Protein AF-A0A7C4SZE8-F1 (afdb_monomer_lite)

Radius of gyration: 29.41 Å; chains: 1; bounding box: 43×43×90 Å

Secondary structure (DSSP, 8-state):
--TTHHHHHHHHHHHTS------S--HHHHHHHHHHHHHHHHHHHHHHT----PPPPBS-TTSTTBPP--GGGPPP-----TT--TT-

pLDDT: mean 87.02, std 14.68, range [56.88, 98.69]

Structure (mmCIF, N/CA/C/O backbone):
data_AF-A0A7C4SZE8-F1
#
_entry.id   AF-A0A7C4SZE8-F1
#
loop_
_atom_site.group_PDB
_atom_site.id
_atom_site.type_symbol
_atom_site.label_atom_id
_atom_site.label_alt_id
_atom_site.label_comp_id
_atom_site.label_asym_id
_atom_site.label_entity_id
_atom_site.label_seq_id
_atom_site.pdbx_PDB_ins_code
_atom_site.Cartn_x
_atom_site.Cartn_y
_atom_site.Cartn_z
_atom_site.occupancy
_atom_site.B_iso_or_equiv
_atom_site.auth_seq_id
_atom_site.auth_comp_id
_atom_site.auth_asym_id
_atom_site.auth_atom_id
_atom_site.pdbx_PDB_model_num
ATOM 1 N N . MET A 1 1 ? -19.823 26.119 65.552 1.00 56.88 1 MET A N 1
ATOM 2 C CA . MET A 1 1 ? -19.573 24.726 65.120 1.00 56.88 1 MET A CA 1
ATOM 3 C C . MET A 1 1 ? -19.862 24.530 63.617 1.00 56.88 1 MET A C 1
ATOM 5 O O . MET A 1 1 ? -20.362 23.488 63.235 1.00 56.88 1 MET A O 1
ATOM 9 N N . ASN A 1 2 ? -19.546 25.505 62.739 1.00 57.50 2 ASN A N 1
ATOM 10 C CA . ASN A 1 2 ? -19.967 25.487 61.315 1.00 57.50 2 ASN A CA 1
ATOM 11 C C . ASN A 1 2 ? -18.826 25.743 60.307 1.00 57.50 2 ASN A C 1
ATOM 13 O O . ASN A 1 2 ? -19.063 25.775 59.101 1.00 57.50 2 ASN A O 1
ATOM 17 N N . THR A 1 3 ? -17.590 25.938 60.768 1.00 58.66 3 THR A N 1
ATOM 18 C CA . THR A 1 3 ? -16.433 26.256 59.911 1.00 58.66 3 THR A CA 1
ATOM 19 C C . THR A 1 3 ? -15.813 25.022 59.248 1.00 58.66 3 THR A C 1
ATOM 21 O O . THR A 1 3 ? -15.260 25.147 58.163 1.00 58.66 3 THR A O 1
ATOM 24 N N . PHE A 1 4 ? -15.988 23.828 59.825 1.00 60.38 4 PHE A N 1
ATOM 25 C CA . PHE A 1 4 ? -15.480 22.561 59.271 1.00 60.38 4 PHE A CA 1
ATOM 26 C C . PHE A 1 4 ? -16.464 21.838 58.330 1.00 60.38 4 PHE A C 1
ATOM 28 O O . PHE A 1 4 ? -16.057 20.970 57.567 1.00 60.38 4 PHE A O 1
ATOM 35 N N . ILE A 1 5 ? -17.746 22.224 58.326 1.00 60.97 5 ILE A N 1
ATOM 36 C CA . ILE A 1 5 ? -18.795 21.585 57.505 1.00 60.97 5 ILE A CA 1
ATOM 37 C C . ILE A 1 5 ? -18.736 22.074 56.044 1.00 60.97 5 ILE A C 1
ATOM 39 O O . ILE A 1 5 ? -18.947 21.302 55.114 1.00 60.97 5 ILE A O 1
ATOM 43 N N . LYS A 1 6 ? -18.383 23.346 55.822 1.00 59.25 6 LYS A N 1
ATOM 44 C CA . LYS A 1 6 ? -18.262 23.948 54.483 1.00 59.25 6 LYS A CA 1
ATOM 45 C C . LYS A 1 6 ? -17.192 23.297 53.586 1.00 59.25 6 LYS A C 1
ATOM 47 O O . LYS A 1 6 ? -17.535 22.966 52.455 1.00 59.25 6 LYS A O 1
ATOM 52 N N . PRO A 1 7 ? -15.938 23.067 54.032 1.00 61.56 7 PRO A N 1
ATOM 53 C CA . PRO A 1 7 ? -14.942 22.399 53.191 1.00 61.56 7 PRO A CA 1
ATOM 54 C C . PRO A 1 7 ? -15.300 20.930 52.926 1.00 61.56 7 PRO A C 1
ATOM 56 O O . PRO A 1 7 ? -15.056 20.446 51.828 1.00 61.56 7 PRO A O 1
ATOM 59 N N . ALA A 1 8 ? -15.948 20.244 53.875 1.00 66.81 8 ALA A N 1
ATOM 60 C CA . ALA A 1 8 ? -16.404 18.865 53.690 1.00 66.81 8 ALA A CA 1
ATOM 61 C C . ALA A 1 8 ? -17.497 18.741 52.611 1.00 66.81 8 ALA A C 1
ATOM 63 O O . ALA A 1 8 ? -17.450 17.818 51.802 1.00 66.81 8 ALA A O 1
ATOM 64 N N . ILE A 1 9 ? -18.433 19.699 52.547 1.00 69.69 9 ILE A N 1
ATOM 65 C CA . ILE A 1 9 ? -19.449 19.771 51.481 1.00 69.69 9 ILE A CA 1
ATOM 66 C C . ILE A 1 9 ? -18.809 20.099 50.124 1.00 69.69 9 ILE A C 1
ATOM 68 O O . ILE A 1 9 ? -19.207 19.543 49.109 1.00 69.69 9 ILE A O 1
ATOM 72 N N . ILE A 1 10 ? -17.799 20.973 50.086 1.00 67.19 10 ILE A N 1
ATOM 73 C CA . ILE A 1 10 ? -17.100 21.311 48.835 1.00 67.19 10 ILE A CA 1
ATOM 74 C C . ILE A 1 10 ? -16.300 20.108 48.310 1.00 67.19 10 ILE A C 1
ATOM 76 O O . ILE A 1 10 ? -16.310 19.841 47.112 1.00 67.19 10 ILE A O 1
ATOM 80 N N . ILE A 1 11 ? -15.654 19.342 49.194 1.00 69.56 11 ILE A N 1
ATOM 81 C CA . ILE A 1 11 ? -14.913 18.130 48.816 1.00 69.56 11 ILE A CA 1
ATOM 82 C C . ILE A 1 11 ? -15.869 17.024 48.348 1.00 69.56 11 ILE A C 1
ATOM 84 O O . ILE A 1 11 ? -15.588 16.377 47.339 1.00 69.56 11 ILE A O 1
ATOM 88 N N . SER A 1 12 ? -17.013 16.827 49.018 1.00 64.19 12 SER A N 1
ATOM 89 C CA . SER A 1 12 ? -18.006 15.836 48.579 1.00 64.19 12 SER A CA 1
ATOM 90 C C . SER A 1 12 ? -18.668 16.219 47.253 1.00 64.19 12 SER A C 1
ATOM 92 O O . SER A 1 12 ? -18.942 15.343 46.436 1.00 64.19 12 SER A O 1
ATOM 94 N N . LEU A 1 13 ? -18.855 17.518 46.997 1.00 63.19 13 LEU A N 1
ATOM 95 C CA . LEU A 1 13 ? -19.379 18.025 45.731 1.00 63.19 13 LEU A CA 1
ATOM 96 C C . LEU A 1 13 ? -18.360 17.881 44.588 1.00 63.19 13 LEU A C 1
ATOM 98 O O . LEU A 1 13 ? -18.746 17.497 43.489 1.00 63.19 13 LEU A O 1
ATOM 102 N N . SER A 1 14 ? -17.065 18.103 44.844 1.00 62.69 14 SER A N 1
ATOM 103 C CA . SER A 1 14 ? -16.003 17.871 43.849 1.00 62.69 14 SER A CA 1
ATOM 104 C C . SER A 1 14 ? -15.838 16.394 43.478 1.00 62.69 14 SER A C 1
ATOM 106 O O . SER A 1 14 ? -15.597 16.091 42.311 1.00 62.69 14 SER A O 1
ATOM 108 N N . LEU A 1 15 ? -16.009 15.465 44.427 1.00 60.47 15 LEU A N 1
ATOM 109 C CA . LEU A 1 15 ? -15.973 14.023 44.139 1.00 60.47 15 LEU A CA 1
ATOM 110 C C . LEU A 1 15 ? -17.173 13.544 43.304 1.00 60.47 15 LEU A C 1
ATOM 112 O O . LEU A 1 15 ? -17.081 12.517 42.638 1.00 60.47 15 LEU A O 1
ATOM 116 N N . LEU A 1 16 ? -18.289 14.279 43.318 1.00 59.00 16 LEU A N 1
ATOM 117 C CA . LEU A 1 16 ? -19.496 13.923 42.569 1.00 59.00 16 LEU A CA 1
ATOM 118 C C . LEU A 1 16 ? -19.414 14.291 41.074 1.00 59.00 16 LEU A C 1
ATOM 120 O O . LEU A 1 16 ? -20.239 13.828 40.290 1.00 59.00 16 LEU A O 1
ATOM 124 N N . VAL A 1 17 ? -18.444 15.123 40.671 1.00 59.16 17 VAL A N 1
ATOM 125 C CA . VAL A 1 17 ? -18.367 15.715 39.317 1.00 59.16 17 VAL A CA 1
ATOM 126 C C . VAL A 1 17 ? -17.265 15.088 38.450 1.00 59.16 17 VAL A C 1
ATOM 128 O O . VAL A 1 17 ? -17.194 15.347 37.248 1.00 59.16 17 VAL A O 1
ATOM 131 N N . THR A 1 18 ? -16.430 14.196 38.987 1.00 60.69 18 THR A N 1
ATOM 132 C CA . THR A 1 18 ? -15.410 13.502 38.185 1.00 60.69 18 THR A CA 1
ATOM 133 C C . THR A 1 18 ? -16.031 12.356 37.386 1.00 60.69 18 THR A C 1
ATOM 135 O O . THR A 1 18 ? -15.961 11.192 37.775 1.00 60.69 18 THR A O 1
ATOM 138 N N . SER A 1 19 ? -16.651 12.685 36.253 1.00 62.38 19 SER A N 1
ATOM 139 C CA . SER A 1 19 ? -16.999 11.695 35.229 1.00 62.38 19 SER A CA 1
ATOM 140 C C . SER A 1 19 ? -15.714 11.202 34.549 1.00 62.38 19 SER A C 1
ATOM 142 O O . SER A 1 19 ? -14.909 12.037 34.127 1.00 62.38 19 SER A O 1
ATOM 144 N N . PRO A 1 20 ? -15.480 9.883 34.418 1.00 65.62 20 PRO A N 1
ATOM 145 C CA . PRO A 1 20 ? -14.342 9.383 33.660 1.00 65.62 20 PRO A CA 1
ATOM 146 C C . PRO A 1 20 ? -14.511 9.759 32.183 1.00 65.62 20 PRO A C 1
ATOM 148 O O . PRO A 1 20 ? -15.442 9.316 31.511 1.00 65.62 20 PRO A O 1
ATOM 151 N N . VAL A 1 21 ? -13.609 10.596 31.670 1.00 66.88 21 VAL A N 1
ATOM 152 C CA . VAL A 1 21 ? -13.523 10.899 30.239 1.00 66.88 21 VAL A CA 1
ATOM 153 C C . VAL A 1 21 ? -12.874 9.701 29.549 1.00 66.88 21 VAL A C 1
ATOM 155 O O . VAL A 1 21 ? -11.655 9.535 29.576 1.00 66.88 21 VAL A O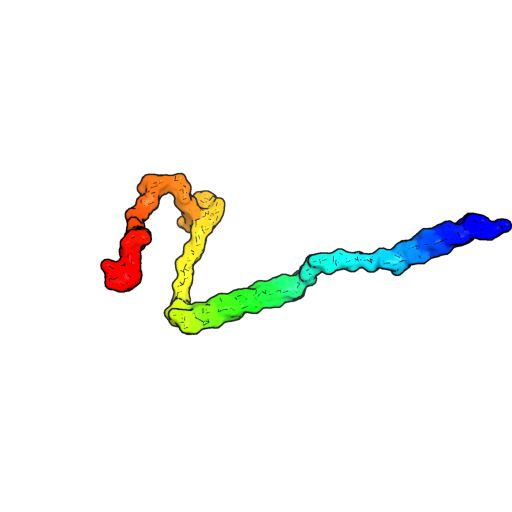 1
ATOM 158 N N . PHE A 1 22 ? -13.685 8.846 28.930 1.00 68.50 22 PHE A N 1
ATOM 159 C CA . PHE A 1 22 ? -13.187 7.804 28.036 1.00 68.50 22 PHE A CA 1
ATOM 160 C C . PHE A 1 22 ? -12.813 8.444 26.694 1.00 68.50 22 PHE A C 1
ATOM 162 O O . PHE A 1 22 ? -13.651 8.626 25.819 1.00 68.50 22 PHE A O 1
ATOM 169 N N . ALA A 1 23 ? -11.542 8.814 26.535 1.00 71.56 23 ALA A N 1
ATOM 170 C CA . ALA A 1 23 ? -11.015 9.378 25.287 1.00 71.56 23 ALA A CA 1
ATOM 171 C C . ALA A 1 23 ? -10.798 8.323 24.180 1.00 71.56 23 ALA A C 1
ATOM 173 O O . ALA A 1 23 ? -10.432 8.668 23.060 1.00 71.56 23 ALA A O 1
ATOM 174 N N . GLN A 1 24 ? -10.985 7.034 24.485 1.00 78.19 24 GLN A N 1
ATOM 175 C CA . GLN A 1 24 ? -10.758 5.938 23.548 1.00 78.19 24 GLN A CA 1
ATOM 176 C C . GLN A 1 24 ? -12.080 5.328 23.081 1.00 78.19 24 GLN A C 1
ATOM 178 O O . GLN A 1 24 ? -12.955 5.047 23.897 1.00 78.19 24 GLN A O 1
ATOM 183 N N . ALA A 1 25 ? -12.178 5.055 21.777 1.00 82.56 25 ALA A N 1
ATOM 184 C CA . ALA A 1 25 ? -13.296 4.323 21.188 1.00 82.56 25 ALA A CA 1
ATOM 185 C C . ALA A 1 25 ? -13.505 2.975 21.895 1.00 82.56 25 ALA A C 1
ATOM 187 O O . ALA A 1 25 ? -12.520 2.307 22.258 1.00 82.56 25 ALA A O 1
ATOM 188 N N . SER A 1 26 ? -14.770 2.581 22.068 1.00 90.69 26 SER A N 1
ATOM 189 C CA . SER A 1 26 ? -15.123 1.303 22.684 1.00 90.69 26 SER A CA 1
ATOM 190 C C . SER A 1 26 ? -14.613 0.133 21.837 1.00 90.69 26 SER A C 1
ATOM 192 O O . SER A 1 26 ? -14.302 0.289 20.654 1.00 90.69 26 SER A O 1
ATOM 194 N N . GLN A 1 27 ? -14.518 -1.061 22.422 1.00 91.81 27 GLN A N 1
ATOM 195 C CA . GLN A 1 27 ? -14.150 -2.256 21.659 1.00 91.81 27 GLN A CA 1
ATOM 196 C C . GLN A 1 27 ? -15.116 -2.495 20.486 1.00 91.81 27 GLN A C 1
ATOM 198 O O . GLN A 1 27 ? -14.666 -2.747 19.371 1.00 91.81 27 GLN A O 1
ATOM 203 N N . GLN A 1 28 ? -16.418 -2.317 20.721 1.00 93.44 28 GLN A N 1
ATOM 204 C CA . GLN A 1 28 ? -17.451 -2.440 19.696 1.00 93.44 28 GLN A CA 1
ATOM 205 C C . GLN A 1 28 ? -17.239 -1.446 18.544 1.00 93.44 28 GLN A C 1
ATOM 207 O O . GLN A 1 28 ? -17.366 -1.815 17.378 1.00 93.44 28 GLN A O 1
ATOM 212 N N . ASP A 1 29 ? -16.871 -0.200 18.849 1.00 94.56 29 ASP A N 1
ATOM 213 C CA . ASP A 1 29 ? -16.590 0.802 17.815 1.00 94.56 29 ASP A CA 1
ATOM 214 C C . ASP A 1 29 ? -15.356 0.428 16.987 1.00 94.56 29 ASP A C 1
ATOM 216 O O . ASP A 1 29 ? -15.367 0.560 15.764 1.00 94.56 29 ASP A O 1
ATOM 220 N N . ARG A 1 30 ? -14.297 -0.083 17.630 1.00 93.81 30 ARG A N 1
ATOM 221 C CA . ARG A 1 30 ? -13.077 -0.536 16.938 1.00 93.81 30 ARG A CA 1
ATOM 222 C C . ARG A 1 30 ? -13.367 -1.711 16.008 1.00 93.81 30 ARG A C 1
ATOM 224 O O . ARG A 1 30 ? -12.912 -1.716 14.868 1.00 93.81 30 ARG A O 1
ATOM 231 N N . GLU A 1 31 ? -14.138 -2.688 16.476 1.00 95.88 31 GLU A N 1
ATOM 232 C CA . GLU A 1 31 ? -14.557 -3.840 15.671 1.00 95.88 31 GLU A CA 1
ATOM 233 C C . GLU A 1 31 ? -15.405 -3.403 14.474 1.00 95.88 31 GLU A C 1
ATOM 235 O O . GLU A 1 31 ? -15.152 -3.840 13.350 1.00 95.88 31 GLU A O 1
ATOM 240 N N . ARG A 1 32 ? -16.338 -2.467 14.683 1.00 96.81 32 ARG A N 1
ATOM 241 C CA . ARG A 1 32 ? -17.139 -1.875 13.608 1.00 96.81 32 ARG A CA 1
ATOM 242 C C . ARG A 1 32 ? -16.270 -1.173 12.560 1.00 96.81 32 ARG A C 1
ATOM 244 O O . ARG A 1 32 ? -16.479 -1.373 11.368 1.00 96.81 32 ARG A O 1
ATOM 251 N N . ILE A 1 33 ? -15.287 -0.376 12.980 1.00 96.50 33 ILE A N 1
ATOM 252 C CA . ILE A 1 33 ? -14.356 0.304 12.061 1.00 96.50 33 ILE A CA 1
ATOM 253 C C . ILE A 1 33 ? -13.529 -0.713 11.261 1.00 96.50 33 ILE A C 1
ATOM 255 O O . ILE A 1 33 ? -13.334 -0.537 10.057 1.00 96.50 33 ILE A O 1
ATOM 259 N N . ASN A 1 34 ? -13.081 -1.798 11.897 1.00 97.38 34 ASN A N 1
ATOM 260 C CA . ASN A 1 34 ? -12.332 -2.856 11.217 1.00 97.38 34 ASN A CA 1
ATOM 261 C C . ASN A 1 34 ? -13.180 -3.563 10.150 1.00 97.38 34 ASN A C 1
ATOM 263 O O . ASN A 1 34 ? -12.676 -3.829 9.061 1.00 97.38 34 ASN A O 1
ATOM 267 N N . GLN A 1 35 ? -14.457 -3.836 10.436 1.00 98.25 35 GLN A N 1
ATOM 268 C CA . GLN A 1 35 ? -15.391 -4.404 9.456 1.00 98.25 35 GLN A CA 1
ATOM 269 C C . GLN A 1 35 ? -15.585 -3.461 8.265 1.00 98.25 35 GLN A C 1
ATOM 271 O O . GLN A 1 35 ? -15.396 -3.876 7.125 1.00 98.25 35 GLN A O 1
ATOM 276 N N . LEU A 1 36 ? -15.853 -2.177 8.526 1.00 98.44 36 LEU A N 1
ATOM 277 C CA . LEU A 1 36 ? -16.012 -1.172 7.470 1.00 98.44 36 LEU A CA 1
ATOM 278 C C . LEU A 1 36 ? -14.751 -1.032 6.607 1.00 98.44 36 LEU A C 1
ATOM 280 O O . LEU A 1 36 ? -14.852 -0.910 5.392 1.00 98.44 36 LEU A O 1
ATOM 284 N N . THR A 1 37 ? -13.563 -1.110 7.210 1.00 98.38 37 THR A N 1
ATOM 285 C CA . THR A 1 37 ? -12.288 -1.101 6.472 1.00 98.38 37 THR A CA 1
ATOM 286 C C . THR A 1 37 ? -12.172 -2.296 5.518 1.00 98.38 37 THR A C 1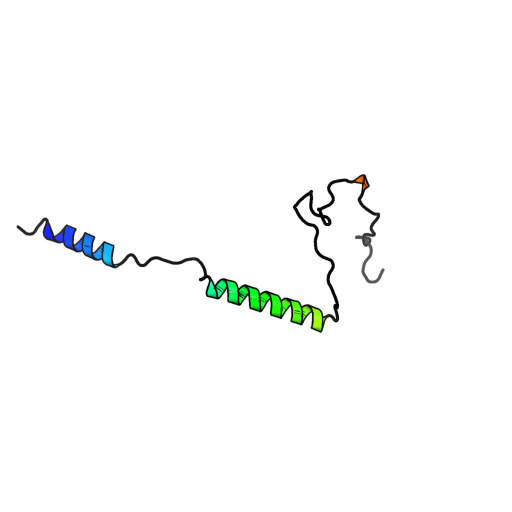
ATOM 288 O O . THR A 1 37 ? -11.692 -2.152 4.395 1.00 98.38 37 THR A O 1
ATOM 291 N N . GLN A 1 38 ? -12.614 -3.484 5.941 1.00 98.19 38 GLN A N 1
ATOM 292 C CA . GLN A 1 38 ? -12.592 -4.682 5.094 1.00 98.19 38 GLN A CA 1
ATOM 293 C C . GLN A 1 38 ? -13.606 -4.589 3.948 1.00 98.19 38 GLN A C 1
ATOM 295 O O . GLN A 1 38 ? -13.296 -4.986 2.823 1.00 98.19 38 GLN A O 1
ATOM 300 N N . GLU A 1 39 ? -14.797 -4.053 4.221 1.00 98.56 39 GLU A N 1
ATOM 301 C CA . GLU A 1 39 ? -15.832 -3.811 3.212 1.00 98.56 39 GLU A CA 1
ATOM 302 C C . GLU A 1 39 ? -15.378 -2.789 2.165 1.00 98.56 39 GLU A C 1
ATOM 304 O O . GLU A 1 39 ? -15.506 -3.047 0.968 1.00 98.56 39 GLU A O 1
ATOM 309 N N . ASP A 1 40 ? -14.792 -1.671 2.600 1.00 98.69 40 ASP A N 1
ATOM 310 C CA . ASP A 1 40 ? -14.247 -0.639 1.714 1.00 98.69 40 ASP A CA 1
ATOM 311 C C . ASP A 1 40 ? -13.117 -1.189 0.833 1.00 98.69 40 ASP A C 1
ATOM 313 O O . ASP A 1 40 ? -13.136 -1.024 -0.388 1.00 98.69 40 ASP A O 1
ATOM 317 N N . HIS A 1 41 ? -12.186 -1.947 1.421 1.00 97.88 41 HIS A N 1
ATOM 318 C CA . HIS A 1 41 ? -11.121 -2.605 0.667 1.00 97.88 41 HIS A CA 1
ATOM 319 C C . HIS A 1 41 ? -11.679 -3.564 -0.395 1.00 97.88 41 HIS A C 1
ATOM 321 O O . HIS A 1 41 ? -11.230 -3.548 -1.542 1.00 97.88 41 HIS A O 1
ATOM 327 N N . LYS A 1 42 ? -12.682 -4.382 -0.049 1.00 98.25 42 LYS A N 1
ATOM 328 C CA . LYS A 1 42 ? -13.335 -5.276 -1.015 1.00 98.25 42 LYS A CA 1
ATOM 329 C C . LYS A 1 42 ? -14.005 -4.490 -2.143 1.00 98.25 42 LYS A C 1
ATOM 331 O O . LYS A 1 42 ? -13.812 -4.819 -3.309 1.00 98.25 42 LYS A O 1
ATOM 336 N N . LEU A 1 43 ? -14.741 -3.432 -1.808 1.00 98.62 43 LEU A N 1
ATOM 337 C CA . LEU A 1 43 ? -15.383 -2.576 -2.801 1.00 98.62 43 LEU A CA 1
ATOM 338 C C . LEU A 1 43 ? -14.358 -1.953 -3.758 1.00 98.62 43 LEU A C 1
ATOM 340 O O . LEU A 1 43 ? -14.613 -1.866 -4.958 1.00 98.62 43 LEU A O 1
ATOM 344 N N . MET A 1 44 ? -13.204 -1.522 -3.246 1.00 98.56 44 MET A N 1
ATOM 345 C CA . MET A 1 44 ? -12.116 -0.984 -4.061 1.00 98.56 44 MET A CA 1
ATOM 346 C C . MET A 1 44 ? -11.557 -2.036 -5.028 1.00 98.56 44 MET A C 1
ATOM 348 O O . MET A 1 44 ? -11.403 -1.740 -6.212 1.00 98.56 44 MET A O 1
ATOM 352 N N . MET A 1 45 ? -11.308 -3.259 -4.548 1.00 98.38 45 MET A N 1
ATOM 353 C CA . MET A 1 45 ? -10.861 -4.387 -5.377 1.00 98.38 45 MET A CA 1
ATOM 354 C C . MET A 1 45 ? -11.844 -4.664 -6.517 1.00 98.38 45 MET A C 1
ATOM 356 O O . MET A 1 45 ? -11.440 -4.710 -7.679 1.00 98.38 45 MET A O 1
ATOM 360 N N . ASP A 1 46 ? -13.138 -4.746 -6.195 1.00 98.50 46 ASP A N 1
ATOM 361 C CA . ASP A 1 46 ? -14.203 -5.009 -7.165 1.00 98.50 46 ASP A CA 1
ATOM 362 C C . ASP A 1 46 ? -14.296 -3.886 -8.214 1.00 98.50 46 ASP A C 1
ATOM 364 O O . ASP A 1 46 ? -14.374 -4.149 -9.414 1.00 98.50 46 ASP A O 1
ATOM 368 N N . LYS A 1 47 ? -14.238 -2.616 -7.785 1.00 98.62 47 LYS A N 1
ATOM 369 C CA . LYS A 1 47 ? -14.318 -1.455 -8.690 1.00 98.62 47 LYS A CA 1
ATOM 370 C C . LYS A 1 47 ? -13.120 -1.323 -9.624 1.00 98.62 47 LYS A C 1
ATOM 372 O O . LYS A 1 47 ? -13.278 -0.809 -10.729 1.00 98.62 47 LYS A O 1
ATOM 377 N N . LEU A 1 48 ? -11.937 -1.735 -9.176 1.00 98.31 48 LEU A N 1
ATOM 378 C CA . LEU A 1 48 ? -10.710 -1.696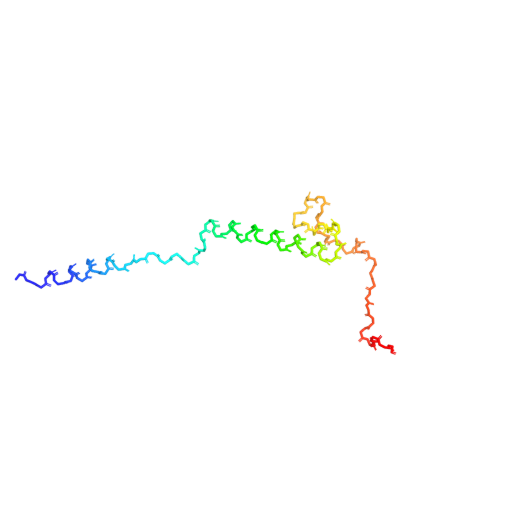 -9.971 1.00 98.31 48 LEU A CA 1
ATOM 379 C C . LEU A 1 48 ? -10.490 -2.982 -10.784 1.00 98.31 48 LEU A C 1
ATOM 381 O O . LEU A 1 48 ? -9.549 -3.034 -11.572 1.00 98.31 48 LEU A O 1
ATOM 385 N N . GLY A 1 49 ? -11.336 -4.005 -10.609 1.00 98.25 49 GLY A N 1
ATOM 386 C CA . GLY A 1 49 ? -11.175 -5.306 -11.262 1.00 98.25 49 GLY A CA 1
ATOM 387 C C . GLY A 1 49 ? -9.936 -6.072 -10.786 1.00 98.25 49 GLY A C 1
ATOM 388 O O . GLY A 1 49 ? -9.313 -6.780 -11.574 1.00 98.25 49 GLY A O 1
ATOM 389 N N . ILE A 1 50 ? -9.540 -5.903 -9.521 1.00 98.12 50 ILE A N 1
ATOM 390 C CA . ILE A 1 50 ? -8.371 -6.569 -8.935 1.00 98.12 50 ILE A CA 1
ATOM 391 C C . ILE A 1 50 ? -8.819 -7.876 -8.276 1.00 98.12 50 ILE A C 1
ATOM 393 O O . ILE A 1 50 ? -9.583 -7.867 -7.317 1.00 98.12 50 ILE A O 1
ATOM 397 N N . GLU A 1 51 ? -8.293 -9.008 -8.746 1.00 97.44 51 GLU A N 1
ATOM 398 C CA . GLU A 1 51 ? -8.622 -10.329 -8.187 1.00 97.44 51 GLU A CA 1
ATOM 399 C C . GLU A 1 51 ? -7.861 -10.638 -6.889 1.00 97.44 51 GLU A C 1
ATOM 401 O O . GLU A 1 51 ? -8.397 -11.239 -5.959 1.00 97.44 51 GLU A O 1
ATOM 406 N N . SER A 1 52 ? -6.586 -10.244 -6.811 1.00 96.69 52 SER A N 1
ATOM 407 C CA . SER A 1 52 ? -5.747 -10.448 -5.628 1.00 96.69 52 SER A CA 1
ATOM 408 C C . SER A 1 52 ? -4.630 -9.410 -5.538 1.00 96.69 52 SER A C 1
ATOM 410 O O . SER A 1 52 ? -4.154 -8.893 -6.548 1.00 96.69 52 SER A O 1
ATOM 412 N N . ILE A 1 53 ? -4.200 -9.109 -4.310 1.00 95.50 53 ILE A N 1
ATOM 413 C CA . ILE A 1 53 ? -3.051 -8.241 -4.029 1.00 95.50 53 ILE A CA 1
ATOM 414 C C . ILE A 1 53 ? -1.917 -9.093 -3.462 1.00 95.50 53 ILE A C 1
ATOM 416 O O . ILE A 1 53 ? -2.127 -9.985 -2.637 1.00 95.50 53 ILE A O 1
ATOM 420 N N . ARG A 1 54 ? -0.686 -8.791 -3.883 1.00 94.31 54 ARG A N 1
ATOM 421 C CA . ARG A 1 54 ? 0.519 -9.397 -3.314 1.00 94.31 54 ARG A CA 1
ATOM 422 C C . ARG A 1 54 ? 0.696 -8.913 -1.873 1.00 94.31 54 ARG A C 1
ATOM 424 O O . ARG A 1 54 ? 0.713 -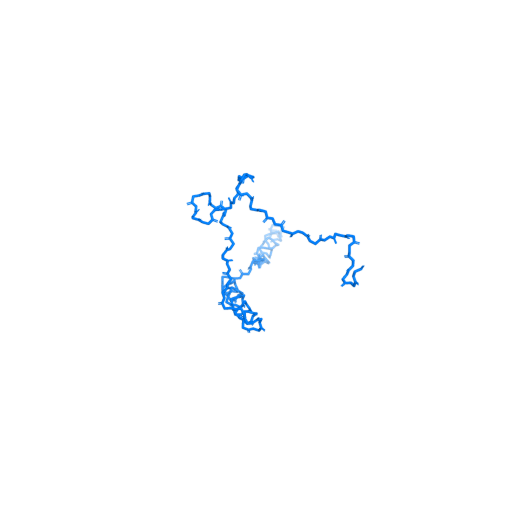7.709 -1.632 1.00 94.31 54 ARG A O 1
ATOM 431 N N . ARG A 1 55 ? 0.847 -9.837 -0.922 1.00 94.50 55 ARG A N 1
ATOM 432 C CA . ARG A 1 55 ? 1.093 -9.491 0.485 1.00 94.50 55 ARG A CA 1
ATOM 433 C C . ARG A 1 55 ? 2.340 -8.606 0.604 1.00 94.50 55 ARG A C 1
ATOM 435 O O . ARG A 1 55 ? 3.344 -8.866 -0.058 1.00 94.50 55 ARG A O 1
ATOM 442 N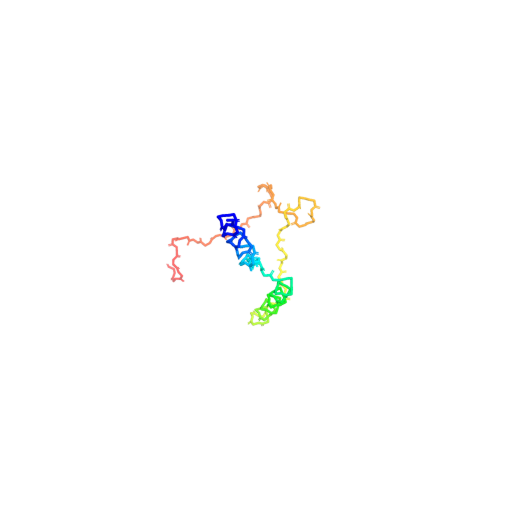 N . GLY A 1 56 ? 2.256 -7.570 1.438 1.00 94.50 56 GLY A N 1
ATOM 443 C CA . GLY A 1 56 ? 3.410 -6.743 1.782 1.00 94.50 56 GLY A CA 1
ATOM 444 C C . GLY A 1 56 ? 4.461 -7.532 2.575 1.00 94.50 56 GLY A C 1
ATOM 445 O O . GLY A 1 56 ? 4.117 -8.531 3.205 1.00 94.50 56 GLY A O 1
ATOM 446 N N . PRO A 1 57 ? 5.731 -7.102 2.560 1.00 96.56 57 PRO A N 1
ATOM 447 C CA . PRO A 1 57 ? 6.786 -7.788 3.292 1.00 96.56 57 PRO A CA 1
ATOM 448 C C . PRO A 1 57 ? 6.551 -7.739 4.808 1.00 96.56 57 PRO A C 1
ATOM 450 O O . PRO A 1 57 ? 6.096 -6.734 5.358 1.00 96.56 57 PRO A O 1
ATOM 453 N N . SER A 1 58 ? 6.903 -8.822 5.490 1.00 97.06 58 SER A N 1
ATOM 454 C CA . SER A 1 58 ? 6.838 -8.944 6.941 1.00 97.06 58 SER A CA 1
ATOM 455 C C . SER A 1 58 ? 8.045 -8.285 7.608 1.00 97.06 58 SER A C 1
ATOM 457 O O . SER A 1 58 ? 9.185 -8.440 7.171 1.00 97.06 58 SER A O 1
ATOM 459 N N . GLY A 1 59 ? 7.809 -7.595 8.726 1.00 96.19 59 GLY A N 1
ATOM 460 C CA . GLY A 1 59 ? 8.880 -7.091 9.591 1.00 96.19 59 GLY A CA 1
ATOM 461 C C . GLY A 1 59 ? 9.561 -8.180 10.427 1.00 96.19 59 GLY A C 1
ATOM 462 O O . GLY A 1 59 ? 10.563 -7.905 11.079 1.00 96.19 59 GLY A O 1
ATOM 463 N N . ASN A 1 60 ? 9.029 -9.408 10.435 1.00 96.50 60 ASN A N 1
ATOM 464 C CA . ASN A 1 60 ? 9.666 -10.546 11.088 1.00 96.50 60 ASN A CA 1
ATOM 465 C C . ASN A 1 60 ? 10.731 -11.151 10.151 1.00 96.50 60 ASN A C 1
ATOM 467 O O . ASN A 1 60 ? 10.353 -11.722 9.128 1.00 96.50 60 ASN A O 1
ATOM 471 N N . PRO A 1 61 ? 12.030 -11.126 10.509 1.00 95.00 61 PRO A N 1
ATOM 472 C CA . PRO A 1 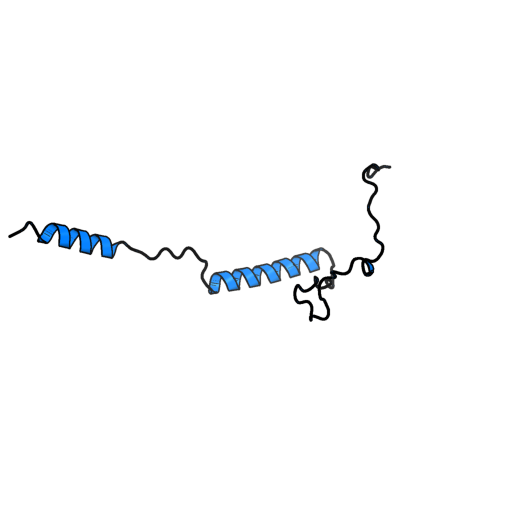61 ? 13.102 -11.653 9.659 1.00 95.00 61 PRO A CA 1
ATOM 473 C C . PRO A 1 61 ? 13.022 -13.162 9.395 1.00 95.00 61 PRO A C 1
ATOM 475 O O . PRO A 1 61 ? 13.634 -13.647 8.451 1.00 95.00 61 PRO A O 1
ATOM 478 N N . GLN A 1 62 ? 12.292 -13.904 10.232 1.00 95.94 62 GLN A N 1
ATOM 479 C CA . GLN A 1 62 ? 12.110 -15.352 10.094 1.00 95.94 62 GLN A CA 1
ATOM 480 C C . GLN A 1 62 ? 10.849 -15.724 9.306 1.00 95.94 62 GLN A C 1
ATOM 482 O O . GLN A 1 62 ? 10.563 -16.907 9.118 1.00 95.94 62 GLN A O 1
ATOM 487 N N . ALA A 1 63 ? 10.052 -14.737 8.888 1.00 96.69 63 ALA A N 1
ATOM 488 C CA . ALA A 1 63 ? 8.882 -14.992 8.067 1.00 96.69 63 ALA A CA 1
ATOM 489 C C . ALA A 1 63 ? 9.301 -15.323 6.622 1.00 96.69 63 ALA A C 1
ATOM 491 O O . ALA A 1 63 ? 10.289 -14.782 6.126 1.00 96.69 63 ALA A O 1
ATOM 492 N N . PRO A 1 64 ? 8.547 -16.179 5.910 1.00 95.00 64 PRO A N 1
ATOM 493 C CA . PRO A 1 64 ? 8.846 -16.513 4.515 1.00 95.00 64 PRO A CA 1
ATOM 494 C C . PRO A 1 64 ? 8.789 -15.295 3.575 1.00 95.00 64 PRO A C 1
ATOM 496 O O . PRO A 1 64 ? 9.407 -15.307 2.517 1.00 95.00 64 PRO A O 1
ATOM 499 N N . ASP A 1 65 ? 8.059 -14.250 3.961 1.00 95.06 65 ASP A N 1
ATOM 500 C CA . ASP A 1 65 ? 7.911 -12.969 3.274 1.00 95.06 65 ASP A CA 1
ATOM 501 C C . ASP A 1 65 ? 8.668 -11.831 3.984 1.00 95.06 65 ASP A C 1
ATOM 503 O O . ASP A 1 65 ? 8.262 -10.673 3.897 1.00 95.06 65 ASP A O 1
ATOM 507 N N . ALA A 1 66 ? 9.745 -12.143 4.714 1.00 96.88 66 ALA A N 1
ATOM 508 C CA . ALA A 1 66 ? 10.568 -11.146 5.394 1.00 96.88 66 ALA A CA 1
ATOM 509 C C . ALA A 1 66 ? 11.025 -10.023 4.447 1.00 96.88 66 ALA A C 1
ATOM 511 O O . ALA A 1 66 ? 11.414 -10.261 3.299 1.00 96.88 66 ALA A O 1
ATOM 512 N N . ALA A 1 67 ? 11.011 -8.788 4.950 1.00 97.19 67 ALA A N 1
ATOM 513 C CA . ALA A 1 67 ? 11.552 -7.640 4.236 1.00 97.19 67 ALA A CA 1
ATOM 514 C C . ALA A 1 67 ? 13.028 -7.868 3.873 1.00 97.19 67 ALA A C 1
ATOM 516 O O . ALA A 1 67 ? 13.833 -8.280 4.710 1.00 97.19 67 ALA A O 1
ATOM 517 N N . ASN A 1 68 ? 13.387 -7.581 2.620 1.00 95.56 68 ASN A N 1
ATOM 518 C CA . ASN A 1 68 ? 14.770 -7.689 2.176 1.00 95.56 68 ASN A CA 1
ATOM 519 C C . ASN A 1 68 ? 15.638 -6.610 2.841 1.00 95.56 68 ASN A C 1
ATOM 521 O O . ASN A 1 68 ? 15.307 -5.428 2.781 1.00 95.56 68 ASN A O 1
ATOM 525 N N . THR A 1 69 ? 16.767 -7.016 3.418 1.00 94.88 69 THR A N 1
ATOM 526 C CA . THR A 1 69 ? 17.791 -6.119 3.984 1.00 94.88 69 THR A CA 1
ATOM 527 C C . THR A 1 69 ? 19.138 -6.233 3.266 1.00 94.88 69 THR A C 1
ATOM 529 O O . THR A 1 69 ? 20.101 -5.589 3.669 1.00 94.88 69 THR A O 1
ATOM 532 N N . ASP A 1 70 ? 19.234 -7.094 2.252 1.00 95.88 70 ASP A N 1
ATOM 533 C CA . ASP A 1 70 ? 20.459 -7.361 1.502 1.00 95.88 70 ASP A CA 1
ATOM 534 C C . ASP A 1 70 ? 20.399 -6.650 0.147 1.00 95.88 70 ASP A C 1
ATOM 536 O O . ASP A 1 70 ? 19.593 -7.007 -0.717 1.00 95.88 70 ASP A O 1
ATOM 540 N N . GLU A 1 71 ? 21.255 -5.645 -0.037 1.00 96.62 71 GLU A N 1
ATOM 541 C CA . GLU A 1 71 ? 21.317 -4.852 -1.270 1.00 96.62 71 GLU A CA 1
ATOM 542 C C . GLU A 1 71 ? 21.603 -5.731 -2.497 1.00 96.62 71 GLU A C 1
ATOM 544 O O . GLU A 1 71 ? 21.053 -5.500 -3.570 1.00 96.62 71 GLU A O 1
ATOM 549 N N . ALA A 1 72 ? 22.377 -6.812 -2.341 1.00 96.81 72 ALA A N 1
ATOM 550 C CA . ALA A 1 72 ? 22.686 -7.719 -3.445 1.00 96.81 72 ALA A CA 1
ATOM 551 C C . ALA A 1 72 ? 21.463 -8.518 -3.940 1.00 96.81 72 ALA A C 1
ATOM 553 O O . ALA A 1 72 ? 21.514 -9.109 -5.018 1.00 96.81 72 ALA A O 1
ATOM 554 N N . LYS A 1 73 ? 20.363 -8.546 -3.173 1.00 94.81 73 LYS A N 1
ATOM 555 C CA . LYS A 1 73 ? 19.091 -9.184 -3.558 1.00 94.81 73 LYS A CA 1
ATOM 556 C C . LYS A 1 73 ? 18.103 -8.218 -4.212 1.00 94.81 73 LYS A C 1
ATOM 558 O O . LYS A 1 73 ? 17.001 -8.637 -4.575 1.00 94.81 73 LYS A O 1
ATOM 563 N N . VAL A 1 74 ? 18.451 -6.936 -4.342 1.00 95.44 74 VAL A N 1
ATOM 564 C CA . VAL A 1 74 ? 17.604 -5.961 -5.032 1.00 95.44 74 VAL A CA 1
ATOM 565 C C . VAL A 1 74 ? 17.625 -6.269 -6.525 1.00 95.44 74 VAL A C 1
ATOM 567 O O . VAL A 1 74 ? 18.657 -6.198 -7.187 1.00 95.44 74 VAL A O 1
ATOM 570 N N . GLN A 1 75 ? 16.461 -6.626 -7.062 1.00 94.06 75 GLN A N 1
ATOM 571 C CA . GLN A 1 75 ? 16.313 -6.874 -8.491 1.00 94.06 75 GLN A CA 1
ATOM 572 C C . GLN A 1 75 ? 16.336 -5.544 -9.260 1.00 94.06 75 GLN A C 1
ATOM 574 O O . GLN A 1 75 ? 15.804 -4.552 -8.753 1.00 94.06 75 GLN A O 1
ATOM 579 N N . PRO A 1 76 ? 16.887 -5.506 -10.487 1.00 95.75 76 PRO A N 1
ATOM 580 C CA . PRO A 1 76 ? 16.819 -4.320 -11.333 1.00 95.75 76 PRO A CA 1
ATOM 581 C C . PRO A 1 76 ? 15.377 -3.825 -11.501 1.00 95.75 76 PRO A C 1
ATOM 583 O O . PRO A 1 76 ? 14.459 -4.620 -11.712 1.00 95.75 76 PRO A O 1
ATOM 586 N N . TYR A 1 77 ? 15.182 -2.509 -11.431 1.00 95.50 77 TYR A N 1
ATOM 587 C CA . TYR A 1 77 ? 13.888 -1.856 -11.610 1.00 95.50 77 TYR A CA 1
ATOM 588 C C . TYR A 1 77 ? 14.016 -0.652 -12.542 1.00 95.50 77 TYR A C 1
ATOM 590 O O . TYR A 1 77 ? 15.095 -0.085 -12.713 1.00 95.50 77 TYR A O 1
ATOM 598 N N . PHE A 1 78 ? 12.900 -0.273 -13.156 1.00 96.00 78 PHE A N 1
ATOM 599 C CA . PHE A 1 78 ? 12.832 0.869 -14.059 1.00 96.00 78 PHE A CA 1
ATOM 600 C C . PHE A 1 78 ? 12.239 2.065 -13.329 1.00 96.00 78 PHE A C 1
ATOM 602 O O . PHE A 1 78 ? 11.207 1.946 -12.667 1.00 96.00 78 PHE A O 1
ATOM 609 N N . LEU A 1 79 ? 12.887 3.216 -13.475 1.00 94.81 79 LEU A N 1
ATOM 610 C CA . LEU A 1 79 ? 12.360 4.499 -13.037 1.00 94.81 79 LEU A CA 1
ATOM 611 C C . LEU A 1 79 ? 11.977 5.329 -14.268 1.00 94.81 79 LEU A C 1
ATOM 613 O O . LEU A 1 79 ? 12.716 5.303 -15.255 1.00 94.81 79 LEU A O 1
ATOM 617 N N . PRO A 1 80 ? 10.850 6.059 -14.232 1.00 94.88 80 PRO A N 1
ATOM 618 C CA . PRO A 1 80 ? 10.551 7.074 -15.236 1.00 94.88 80 PRO A CA 1
ATOM 619 C C . PRO A 1 80 ? 11.650 8.141 -15.280 1.00 94.88 80 PRO A C 1
ATOM 621 O O . PRO A 1 80 ? 12.220 8.482 -14.242 1.00 94.88 80 PRO A O 1
ATOM 624 N N . ASP A 1 81 ? 11.922 8.684 -16.467 1.00 95.88 81 ASP A N 1
ATOM 625 C CA . ASP A 1 81 ? 12.865 9.793 -16.612 1.00 95.88 81 ASP A CA 1
ATOM 626 C C . ASP A 1 81 ? 12.244 11.075 -16.030 1.00 95.88 81 ASP A C 1
ATOM 628 O O . ASP A 1 81 ? 11.206 11.524 -16.525 1.00 95.88 81 ASP A O 1
ATOM 632 N N . PRO A 1 82 ? 12.844 11.683 -14.990 1.00 95.81 82 PRO A N 1
ATOM 633 C CA . PRO A 1 82 ? 12.290 12.882 -14.371 1.00 95.81 82 PRO A CA 1
ATOM 634 C C . PRO A 1 82 ? 12.318 14.116 -15.287 1.00 95.81 82 PRO A C 1
ATOM 636 O O . PRO A 1 82 ? 11.683 15.116 -14.953 1.00 95.81 82 PRO A O 1
ATOM 639 N N . LEU A 1 83 ? 13.055 14.081 -16.402 1.00 96.56 83 LEU A N 1
ATOM 640 C CA . LEU A 1 83 ? 13.184 15.190 -17.352 1.00 96.56 83 LEU A CA 1
ATOM 641 C C . LEU A 1 83 ? 12.328 15.022 -18.612 1.00 96.56 83 LEU A C 1
ATOM 643 O O . LEU A 1 83 ? 12.384 15.875 -19.498 1.00 96.56 83 LEU A O 1
ATOM 647 N N . VAL A 1 84 ? 11.529 13.958 -18.694 1.00 95.75 84 VAL A N 1
ATOM 648 C CA . VAL A 1 84 ? 10.630 13.704 -19.824 1.00 95.75 84 VAL A CA 1
ATOM 649 C C . VAL A 1 84 ? 9.189 13.930 -19.382 1.00 95.75 84 VAL A C 1
ATOM 651 O O . VAL A 1 84 ? 8.706 13.322 -18.427 1.00 95.75 84 VAL A O 1
ATOM 654 N N . PHE A 1 85 ? 8.484 14.817 -20.084 1.00 94.12 85 PHE A N 1
ATOM 655 C CA . PHE A 1 85 ? 7.061 15.039 -19.852 1.00 94.12 85 PHE A CA 1
ATOM 656 C C . PHE A 1 85 ? 6.224 13.896 -20.437 1.00 94.12 85 PHE A C 1
ATOM 658 O O . PHE A 1 85 ? 6.662 13.151 -21.310 1.00 94.12 85 PHE A O 1
ATOM 665 N N . ASN A 1 86 ? 4.963 13.788 -20.011 1.00 93.38 86 ASN A N 1
ATOM 666 C CA . ASN A 1 86 ? 4.039 12.768 -20.527 1.00 93.38 86 ASN A CA 1
ATOM 667 C C . ASN A 1 86 ? 3.826 12.844 -22.054 1.00 93.38 86 ASN A C 1
ATOM 669 O O . ASN A 1 86 ? 3.366 11.874 -22.650 1.00 93.38 86 ASN A O 1
ATOM 673 N N . ASN A 1 87 ? 4.114 13.992 -22.676 1.00 92.75 87 ASN A N 1
ATOM 674 C CA . ASN A 1 87 ? 4.021 14.215 -24.120 1.00 92.75 87 ASN A CA 1
ATOM 675 C C . ASN A 1 87 ? 5.358 14.068 -24.874 1.00 92.75 87 ASN A C 1
ATOM 677 O O . ASN A 1 87 ? 5.365 14.302 -26.083 1.00 92.75 87 ASN A O 1
ATOM 681 N N . GLY A 1 88 ? 6.438 13.666 -24.195 1.00 83.44 88 GLY A N 1
ATOM 682 C CA . GLY A 1 88 ? 7.800 13.635 -24.743 1.00 83.44 88 GLY A CA 1
ATOM 683 C C . GLY A 1 88 ? 8.465 15.004 -24.787 1.00 83.44 88 GLY A C 1
ATOM 684 O O . GLY A 1 88 ? 9.499 15.090 -25.482 1.00 83.44 88 GLY A O 1
#

Sequence (88 aa):
MNTFIKPAIIISLSLLVTSPVFAQASQQDRERINQLTQEDHKLMMDKLGIESIRRGPSGNPQAPDAANTDEAKVQPYFLPDPLVFNNG

Foldseek 3Di:
DCPVVVVVVVVVVVVVPPDDPPPDDDPVVVVVVVVVVVVVVVVVCVVVVNPDDDDAADCDCPDPRHDDPDPVPDDDDDDDDPPDDPVD